Protein AF-A0A948YCG5-F1 (afdb_monomer_lite)

pLDDT: mean 91.17, std 8.18, range [45.12, 97.0]

Secondary structure (DSSP, 8-state):
-HHHHHHHHHHHHHHHHTT--EEEEEEE-TTS-EEEEEEEETT--EEEEEE-SS-----TTSSSS-EEEEEE-TTTHHHHHHHHH--

Radius of gyration: 12.48 Å; chains: 1; bounding box: 30×29×26 Å

Sequence (87 aa):
GLFENFIIIELEKLRKINTIHQTMYFYREYGGKEIDVVLEDYKKNYICLELKLDKNNGNKDIFPLTHKFITINKNDYFEKLSNLTNL

Foldseek 3Di:
DVQLVVLVVLLVVLCVVLVPAWDKDWDADPVGFTFSIWTAHPVREIETEHEDAPDPDHDPVGDPDDYHYYYAYPVCSVVVSCVVRPD

Structure (mmCIF, N/CA/C/O backbone):
data_AF-A0A948YCG5-F1
#
_entry.id   AF-A0A948YCG5-F1
#
loop_
_atom_site.group_PDB
_atom_site.id
_atom_site.type_symbol
_atom_site.label_atom_id
_atom_site.label_alt_id
_atom_site.label_comp_id
_atom_site.label_asym_id
_atom_site.label_entity_id
_atom_site.label_seq_id
_atom_site.pdbx_PDB_ins_code
_atom_site.Cartn_x
_atom_site.Cartn_y
_atom_site.Cartn_z
_atom_site.occupancy
_atom_site.B_iso_or_equiv
_atom_site.auth_seq_id
_atom_site.auth_comp_id
_atom_site.auth_asym_id
_atom_site.auth_atom_id
_atom_site.pdbx_PDB_model_num
ATOM 1 N N . GLY A 1 1 ? 13.570 3.622 -0.985 1.00 84.12 1 GLY A N 1
ATOM 2 C CA . GLY A 1 1 ? 13.918 4.688 -1.955 1.00 84.12 1 GLY A CA 1
ATOM 3 C C . GLY A 1 1 ? 13.128 5.962 -1.678 1.00 84.12 1 GLY A C 1
ATOM 4 O O . GLY A 1 1 ? 12.171 5.911 -0.920 1.00 84.12 1 GLY A O 1
ATOM 5 N N . LEU A 1 2 ? 13.501 7.111 -2.268 1.00 93.31 2 LEU A N 1
ATOM 6 C CA . LEU A 1 2 ? 12.809 8.396 -2.021 1.00 93.31 2 LEU A CA 1
ATOM 7 C C . LEU A 1 2 ? 11.304 8.320 -2.329 1.00 93.31 2 LEU A C 1
ATOM 9 O O . LEU A 1 2 ? 10.493 8.779 -1.533 1.00 93.31 2 LEU A O 1
ATOM 13 N N . PHE A 1 3 ? 10.944 7.703 -3.457 1.00 93.12 3 PHE A N 1
ATOM 14 C CA . PHE A 1 3 ? 9.549 7.539 -3.865 1.00 93.12 3 PHE A CA 1
ATOM 15 C C . PHE A 1 3 ? 8.756 6.645 -2.903 1.00 93.12 3 PHE A C 1
ATOM 17 O O . PHE A 1 3 ? 7.699 7.052 -2.443 1.00 93.12 3 PHE A O 1
ATOM 24 N N . GLU A 1 4 ? 9.284 5.477 -2.532 1.00 93.50 4 GLU A N 1
ATOM 25 C CA . GLU A 1 4 ? 8.658 4.593 -1.532 1.00 93.50 4 GLU A CA 1
ATOM 26 C C . GLU A 1 4 ? 8.382 5.332 -0.216 1.00 93.50 4 GLU A C 1
ATOM 28 O O . GLU A 1 4 ? 7.261 5.308 0.286 1.00 93.50 4 GLU A O 1
ATOM 33 N N . ASN A 1 5 ? 9.380 6.057 0.301 1.00 95.31 5 ASN A N 1
ATOM 34 C CA . ASN A 1 5 ? 9.242 6.824 1.539 1.00 95.31 5 ASN A 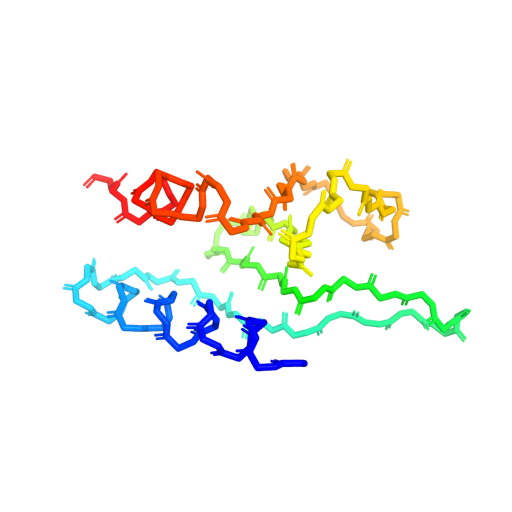CA 1
ATOM 35 C C . ASN A 1 5 ? 8.178 7.920 1.414 1.00 95.31 5 ASN A C 1
ATOM 37 O O . ASN A 1 5 ? 7.398 8.123 2.341 1.00 95.31 5 ASN A O 1
ATOM 41 N N . PHE A 1 6 ? 8.127 8.607 0.269 1.00 96.31 6 PHE A N 1
ATOM 42 C CA . PHE A 1 6 ? 7.086 9.589 -0.017 1.00 96.31 6 PHE A CA 1
ATOM 43 C C . PHE A 1 6 ? 5.690 8.951 0.030 1.00 96.31 6 PHE A C 1
ATOM 45 O O . PHE A 1 6 ? 4.819 9.455 0.735 1.00 96.31 6 PHE A O 1
ATOM 52 N N . ILE A 1 7 ? 5.494 7.805 -0.629 1.00 96.50 7 ILE A N 1
ATOM 53 C CA . ILE A 1 7 ? 4.206 7.100 -0.622 1.00 96.50 7 ILE A CA 1
ATOM 54 C C . ILE A 1 7 ? 3.810 6.641 0.788 1.00 96.50 7 ILE A C 1
ATOM 56 O O . ILE A 1 7 ? 2.653 6.797 1.172 1.00 96.50 7 ILE A O 1
ATOM 60 N N . ILE A 1 8 ? 4.753 6.127 1.582 1.00 95.94 8 ILE A N 1
ATOM 61 C CA . ILE A 1 8 ? 4.496 5.695 2.967 1.00 95.94 8 ILE A CA 1
ATOM 62 C C . ILE A 1 8 ? 4.030 6.870 3.837 1.00 95.94 8 ILE A C 1
ATOM 64 O O . ILE A 1 8 ? 3.066 6.735 4.593 1.00 95.94 8 ILE A O 1
ATOM 68 N N . ILE A 1 9 ? 4.682 8.032 3.722 1.00 96.38 9 ILE A N 1
ATOM 69 C CA . ILE A 1 9 ? 4.303 9.237 4.475 1.00 96.38 9 ILE A CA 1
ATOM 70 C C . ILE A 1 9 ? 2.914 9.726 4.048 1.00 96.38 9 ILE A C 1
ATOM 72 O O . ILE A 1 9 ? 2.097 10.068 4.904 1.00 96.38 9 ILE A O 1
ATOM 76 N N . GLU A 1 10 ? 2.619 9.725 2.747 1.00 96.06 10 GLU A N 1
ATOM 77 C CA . GLU A 1 10 ? 1.302 10.112 2.237 1.00 96.06 10 GLU A CA 1
ATOM 78 C C . GLU A 1 10 ? 0.194 9.160 2.715 1.00 96.06 10 GLU A C 1
ATOM 80 O O . GLU A 1 10 ? -0.847 9.627 3.183 1.00 96.06 10 GLU A O 1
ATOM 85 N N . LEU A 1 11 ? 0.431 7.844 2.689 1.00 94.75 11 LEU A N 1
ATOM 86 C CA . LEU A 1 11 ? -0.489 6.837 3.233 1.00 94.75 11 LEU A CA 1
ATOM 87 C C . LEU A 1 11 ? -0.770 7.060 4.719 1.00 94.75 11 LEU A C 1
ATOM 89 O O . LEU A 1 11 ? -1.924 7.045 5.143 1.00 94.75 11 LEU A O 1
ATOM 93 N N . GLU A 1 12 ? 0.273 7.278 5.519 1.00 94.81 12 GLU A N 1
ATOM 94 C CA . GLU A 1 12 ? 0.139 7.511 6.958 1.00 94.81 12 GLU A CA 1
ATOM 95 C C . GLU A 1 12 ? -0.630 8.806 7.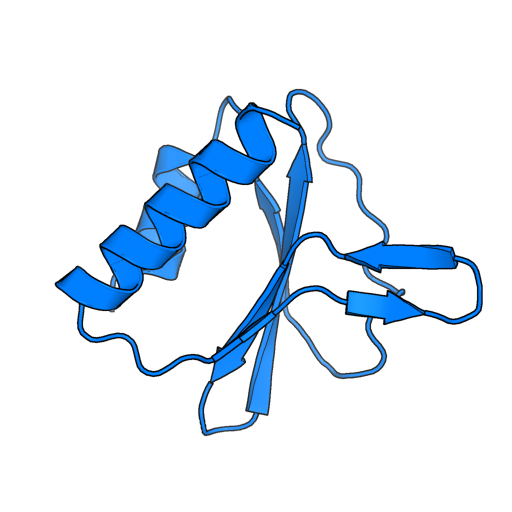256 1.00 94.81 12 GLU A C 1
ATOM 97 O O . GLU A 1 12 ? -1.490 8.835 8.140 1.00 94.81 12 GLU A O 1
ATOM 102 N N . LYS A 1 13 ? -0.367 9.870 6.487 1.00 95.12 13 LYS A N 1
ATOM 103 C CA . LYS A 1 13 ? -1.102 11.137 6.577 1.00 95.12 13 LYS A CA 1
ATOM 104 C C . LYS A 1 13 ? -2.590 10.929 6.294 1.00 95.12 13 LYS A C 1
ATOM 106 O O . LYS A 1 13 ? -3.421 11.338 7.102 1.00 95.12 13 LYS A O 1
ATOM 111 N N . LEU A 1 14 ? -2.931 10.273 5.184 1.00 93.44 14 LEU A N 1
ATOM 112 C CA . LEU A 1 14 ? -4.323 10.023 4.801 1.00 93.44 14 LEU A CA 1
ATOM 113 C C . LEU A 1 14 ? -5.041 9.112 5.804 1.00 93.44 14 LEU A C 1
ATOM 115 O O . LEU A 1 14 ? -6.172 9.403 6.187 1.00 93.44 14 LEU A O 1
ATOM 119 N N . ARG A 1 15 ? -4.374 8.062 6.306 1.00 92.31 15 ARG A N 1
ATOM 120 C CA . ARG A 1 15 ? -4.926 7.182 7.351 1.00 92.31 15 ARG A CA 1
ATOM 121 C C . ARG A 1 15 ? -5.288 7.953 8.618 1.00 92.31 15 ARG A C 1
ATOM 123 O O . ARG A 1 15 ? -6.342 7.696 9.192 1.00 92.31 15 ARG A O 1
ATOM 130 N N . LYS A 1 16 ? -4.459 8.916 9.028 1.00 92.75 16 LYS A N 1
ATOM 131 C CA . LYS A 1 16 ? -4.741 9.783 10.183 1.00 92.75 16 LYS A CA 1
ATOM 132 C C . LYS A 1 16 ? -5.890 10.750 9.930 1.00 92.75 16 LYS A C 1
ATOM 134 O O . LYS A 1 16 ? -6.767 10.853 10.778 1.00 92.75 16 LYS A O 1
ATOM 139 N N . ILE A 1 17 ? -5.899 11.427 8.781 1.00 93.88 17 ILE A N 1
ATOM 140 C CA . ILE A 1 17 ? -6.961 12.384 8.425 1.00 93.88 17 ILE A CA 1
ATOM 141 C C . ILE A 1 17 ? -8.323 11.680 8.373 1.00 93.88 17 ILE A C 1
ATOM 143 O O . ILE A 1 17 ? -9.295 12.180 8.931 1.00 93.88 17 ILE A O 1
ATOM 147 N N . ASN A 1 18 ? -8.374 10.491 7.773 1.00 92.19 18 ASN A N 1
ATOM 148 C CA . ASN A 1 18 ? -9.614 9.741 7.574 1.00 92.19 18 ASN A CA 1
ATOM 149 C C . ASN A 1 18 ? -9.928 8.769 8.726 1.00 92.19 18 ASN A C 1
ATOM 151 O O . ASN A 1 18 ? -10.870 7.990 8.629 1.00 92.19 18 ASN A O 1
ATOM 155 N N . THR A 1 19 ? -9.154 8.792 9.820 1.00 91.94 19 THR A N 1
ATOM 156 C CA . THR A 1 19 ? -9.329 7.910 10.994 1.00 91.94 19 THR A CA 1
ATOM 157 C C . THR A 1 19 ? -9.421 6.418 10.620 1.00 91.94 19 THR A C 1
ATOM 159 O O . THR A 1 19 ? -10.215 5.652 11.163 1.00 91.94 19 THR A O 1
ATOM 162 N N . ILE A 1 20 ? -8.603 5.982 9.659 1.00 91.25 20 ILE A N 1
ATOM 163 C CA . ILE A 1 20 ? -8.620 4.608 9.150 1.00 91.25 20 ILE A CA 1
ATOM 164 C C . ILE A 1 20 ? -7.901 3.687 10.138 1.00 91.25 20 ILE A C 1
ATOM 166 O O . ILE A 1 20 ? -6.682 3.757 10.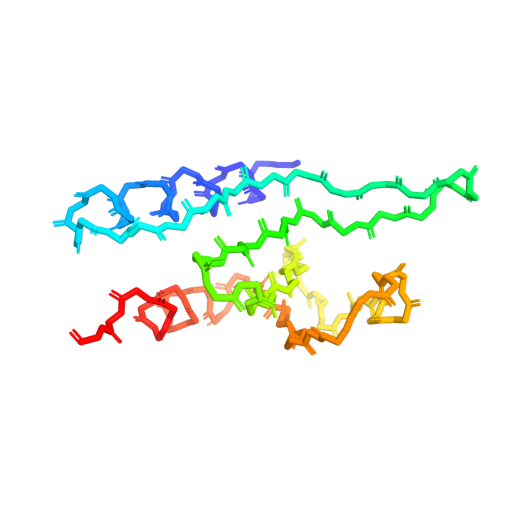320 1.00 91.25 20 ILE A O 1
ATOM 170 N N . HIS A 1 21 ? -8.653 2.766 10.736 1.00 90.19 21 HIS A N 1
ATOM 171 C CA . HIS A 1 21 ? -8.137 1.768 11.673 1.00 90.19 21 HIS A CA 1
ATOM 172 C C . HIS A 1 21 ? -7.559 0.544 10.948 1.00 90.19 21 HIS A C 1
ATOM 174 O O . HIS A 1 21 ? -8.164 -0.527 10.906 1.00 90.19 21 HIS A O 1
ATOM 180 N N . GLN A 1 22 ? -6.372 0.719 10.374 1.00 92.44 22 GLN A N 1
ATOM 181 C CA . GLN A 1 22 ? -5.565 -0.351 9.780 1.00 92.44 22 GLN A CA 1
ATOM 182 C C . GLN A 1 22 ? -4.177 -0.372 10.420 1.00 92.44 22 GLN A C 1
ATOM 184 O O . GLN A 1 22 ? -3.679 0.678 10.822 1.00 92.44 22 GLN A O 1
ATOM 189 N N . THR A 1 23 ? -3.534 -1.530 10.478 1.00 94.94 23 THR A N 1
ATOM 190 C CA . THR A 1 23 ? -2.102 -1.668 10.763 1.00 94.94 23 THR A CA 1
ATOM 191 C C . THR A 1 23 ? -1.337 -1.589 9.446 1.00 94.94 23 THR A C 1
ATOM 193 O O . THR A 1 23 ? -1.781 -2.132 8.438 1.00 94.94 23 THR A O 1
ATOM 196 N N . MET A 1 24 ? -0.188 -0.916 9.449 1.00 95.69 24 MET A N 1
ATOM 197 C CA . MET A 1 24 ? 0.704 -0.810 8.293 1.00 95.69 24 MET A CA 1
ATOM 198 C C . MET A 1 24 ? 2.092 -1.321 8.680 1.00 95.69 24 MET A C 1
ATOM 200 O O . MET A 1 24 ? 2.659 -0.836 9.660 1.00 95.69 24 MET A O 1
ATOM 204 N N . TYR A 1 25 ? 2.629 -2.295 7.944 1.00 96.38 25 TYR A N 1
ATOM 205 C CA . TYR A 1 25 ? 3.929 -2.908 8.242 1.00 96.38 25 TYR A CA 1
ATOM 206 C C . TYR A 1 25 ? 4.649 -3.412 6.985 1.00 96.38 25 TYR A C 1
ATOM 208 O O . TYR A 1 25 ? 4.037 -3.616 5.942 1.00 96.38 25 TYR A O 1
ATOM 216 N N . PHE A 1 26 ? 5.959 -3.624 7.096 1.00 95.12 26 PHE A N 1
ATOM 217 C CA . PHE A 1 26 ? 6.795 -4.220 6.049 1.00 95.12 26 PHE A CA 1
ATOM 218 C C . PHE A 1 26 ? 6.768 -5.749 6.148 1.00 95.12 26 PHE A C 1
ATOM 220 O O . PHE A 1 26 ? 6.737 -6.287 7.257 1.00 95.12 26 PHE A O 1
ATOM 227 N N . TYR A 1 27 ? 6.836 -6.455 5.017 1.00 95.44 27 TYR A N 1
ATOM 228 C CA . TYR A 1 27 ? 6.907 -7.918 5.001 1.00 95.44 27 TYR A CA 1
ATOM 229 C C . TYR A 1 27 ? 8.140 -8.410 4.245 1.00 95.44 27 TYR A C 1
ATOM 231 O O . TYR A 1 27 ? 8.420 -7.972 3.131 1.00 95.44 27 TYR A O 1
ATOM 239 N N . ARG A 1 28 ? 8.851 -9.375 4.833 1.00 94.06 28 ARG A N 1
ATOM 240 C CA . ARG A 1 28 ? 9.978 -10.071 4.209 1.00 94.06 28 ARG A CA 1
ATOM 241 C C . ARG A 1 28 ? 9.954 -11.541 4.607 1.00 94.06 28 ARG A C 1
ATOM 243 O O . ARG A 1 28 ? 9.823 -11.854 5.788 1.00 94.06 28 ARG A O 1
ATOM 250 N N . GLU A 1 29 ? 10.104 -12.432 3.633 1.00 92.44 29 GLU A N 1
ATOM 251 C CA . GLU A 1 29 ? 10.242 -13.869 3.879 1.00 92.44 29 GLU A CA 1
ATOM 252 C C . GLU A 1 29 ? 11.710 -14.286 4.060 1.00 92.44 29 GLU A C 1
ATOM 254 O O . GLU A 1 29 ? 12.638 -13.597 3.629 1.00 92.44 29 GLU A O 1
ATOM 259 N N . TYR A 1 30 ? 11.934 -15.466 4.649 1.00 87.25 30 TYR A N 1
ATOM 260 C CA . TYR A 1 30 ? 13.276 -16.030 4.862 1.00 87.25 30 TYR A CA 1
ATOM 261 C C . TYR A 1 30 ? 14.074 -16.235 3.563 1.00 87.25 30 TYR A C 1
ATOM 263 O O . TYR A 1 30 ? 15.300 -16.201 3.590 1.00 87.25 30 TYR A O 1
ATOM 271 N N . GLY A 1 31 ? 13.394 -16.399 2.423 1.00 86.81 31 GLY A N 1
ATOM 272 C CA . GLY A 1 31 ? 14.012 -16.466 1.094 1.00 86.81 31 GLY A CA 1
ATOM 273 C C . GLY A 1 31 ? 14.509 -15.120 0.554 1.00 86.81 31 GLY A C 1
ATOM 274 O O . GLY A 1 31 ? 14.966 -15.057 -0.584 1.00 86.81 31 GLY A O 1
ATOM 275 N N . GLY A 1 32 ? 14.392 -14.042 1.335 1.00 87.06 32 GLY A N 1
ATOM 276 C CA . GLY A 1 32 ? 14.842 -12.701 0.966 1.00 87.06 32 GLY A CA 1
ATOM 277 C C . GLY A 1 32 ? 13.885 -11.943 0.050 1.00 87.06 32 GLY A C 1
ATOM 278 O O . GLY A 1 32 ? 14.192 -10.812 -0.317 1.00 87.06 32 GLY A O 1
ATOM 279 N N . LYS A 1 33 ? 12.734 -12.524 -0.312 1.00 90.44 33 LYS A N 1
ATOM 280 C CA . LYS A 1 33 ? 11.700 -11.788 -1.041 1.00 90.44 33 LYS A CA 1
ATOM 281 C C . LYS A 1 33 ? 10.889 -10.917 -0.084 1.00 90.44 33 LYS A C 1
ATOM 283 O O . LYS A 1 33 ? 10.740 -11.238 1.095 1.00 90.44 33 LYS A O 1
ATOM 288 N N . GLU A 1 34 ? 10.370 -9.810 -0.589 1.00 91.94 34 GLU A N 1
ATOM 289 C CA . GLU A 1 34 ? 9.711 -8.790 0.221 1.00 91.94 34 GLU A CA 1
ATOM 290 C C . GLU A 1 34 ? 8.466 -8.228 -0.456 1.00 91.94 34 GLU A C 1
ATOM 292 O O . GLU A 1 34 ? 8.275 -8.387 -1.661 1.00 91.94 34 GLU A O 1
ATOM 297 N N . ILE A 1 35 ? 7.627 -7.596 0.362 1.00 93.88 35 ILE A N 1
ATOM 298 C CA . ILE A 1 35 ? 6.536 -6.721 -0.058 1.00 93.88 35 ILE A CA 1
ATOM 299 C C . ILE A 1 35 ? 6.751 -5.391 0.646 1.00 93.88 35 ILE A C 1
ATOM 301 O O . ILE A 1 35 ? 6.920 -5.358 1.871 1.00 93.88 35 ILE A O 1
ATOM 305 N N . ASP A 1 36 ? 6.718 -4.313 -0.135 1.00 94.38 36 ASP A N 1
ATOM 306 C CA . ASP A 1 36 ? 7.057 -2.975 0.341 1.00 94.38 36 ASP A CA 1
ATOM 307 C C . ASP A 1 36 ? 6.142 -2.531 1.489 1.00 94.38 36 ASP A C 1
ATOM 309 O O . ASP A 1 36 ? 6.631 -2.015 2.483 1.00 94.38 36 ASP A O 1
ATOM 313 N N . VAL A 1 37 ? 4.823 -2.739 1.408 1.00 95.94 37 VAL A N 1
ATOM 314 C CA . VAL A 1 37 ? 3.905 -2.431 2.520 1.00 95.94 37 VAL A CA 1
ATOM 315 C C . VAL A 1 37 ? 2.747 -3.424 2.561 1.00 95.94 37 VAL A C 1
ATOM 317 O O . VAL A 1 37 ? 2.173 -3.774 1.535 1.00 95.94 37 VAL A O 1
ATOM 320 N N . VAL A 1 38 ? 2.342 -3.834 3.758 1.00 97.00 38 VAL A N 1
ATOM 321 C CA . VAL A 1 38 ? 1.094 -4.556 4.010 1.00 97.00 38 VAL A CA 1
ATOM 322 C C . VAL A 1 38 ? 0.172 -3.680 4.847 1.00 97.00 38 VAL A C 1
ATOM 324 O O . VAL A 1 38 ? 0.576 -3.153 5.885 1.00 97.00 38 VAL A O 1
ATOM 327 N N . LEU A 1 39 ? -1.068 -3.531 4.382 1.00 96.38 39 LEU A N 1
ATOM 328 C CA . LEU A 1 39 ? -2.172 -2.943 5.130 1.00 96.38 39 LEU A CA 1
ATOM 329 C C . LEU A 1 39 ? -3.074 -4.064 5.638 1.00 96.38 39 LEU A C 1
ATOM 331 O O . LEU A 1 39 ? -3.531 -4.901 4.858 1.00 96.38 39 LEU A O 1
ATOM 335 N N . GLU A 1 40 ? -3.342 -4.057 6.935 1.00 96.50 40 GLU A N 1
ATOM 336 C CA . GLU A 1 40 ? -4.183 -5.038 7.614 1.00 96.50 40 GLU A CA 1
ATOM 337 C C . GLU A 1 40 ? -5.308 -4.318 8.357 1.00 96.50 40 GLU A C 1
ATOM 339 O O . GLU A 1 40 ? -5.048 -3.421 9.157 1.00 96.50 40 GLU A O 1
ATOM 344 N N . ASP A 1 41 ? -6.559 -4.714 8.129 1.00 93.88 41 ASP A N 1
ATOM 345 C CA . ASP A 1 41 ? -7.686 -4.230 8.930 1.00 93.88 41 ASP A CA 1
ATOM 346 C C . ASP A 1 41 ? -8.012 -5.157 10.119 1.00 93.88 41 ASP A C 1
ATOM 348 O O . ASP A 1 41 ? -7.490 -6.265 10.267 1.00 93.88 41 ASP A O 1
ATOM 352 N N . TYR A 1 42 ? -8.927 -4.714 10.985 1.00 93.06 42 TYR A N 1
ATOM 353 C CA . TYR A 1 42 ? -9.358 -5.481 12.160 1.00 93.06 42 TYR A CA 1
ATOM 354 C C . TYR A 1 42 ? -10.059 -6.810 11.824 1.00 93.06 42 TYR A C 1
ATOM 356 O O . TYR A 1 42 ? -10.161 -7.681 12.687 1.00 93.06 42 TYR A O 1
ATOM 364 N N . LYS A 1 43 ? -10.544 -6.977 10.587 1.00 94.75 43 LYS A N 1
ATOM 365 C CA . LYS A 1 43 ? -11.187 -8.202 10.088 1.00 94.75 43 LYS A CA 1
ATOM 366 C C . LYS A 1 43 ? -10.190 -9.164 9.448 1.00 94.75 43 LYS A C 1
ATOM 368 O O . LYS A 1 43 ? -10.620 -10.191 8.931 1.00 94.75 43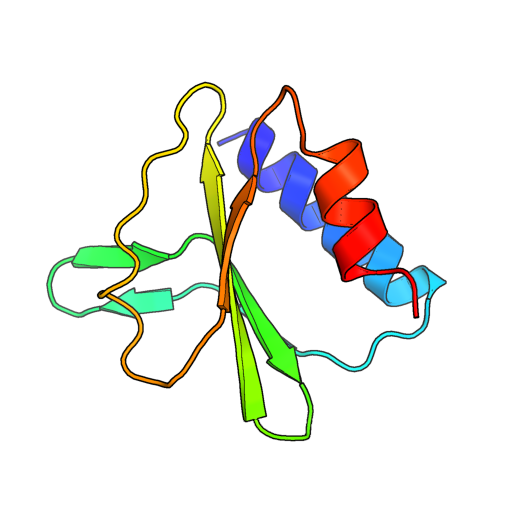 LYS A O 1
ATOM 373 N N . LYS A 1 44 ? -8.888 -8.861 9.501 1.00 95.00 44 LYS A N 1
ATOM 374 C CA . LYS A 1 44 ? -7.836 -9.635 8.835 1.00 95.00 44 LYS A CA 1
ATOM 375 C C . LYS A 1 44 ? -8.011 -9.656 7.312 1.00 95.00 44 LYS A C 1
ATOM 377 O O . LYS A 1 44 ? -7.715 -10.656 6.666 1.00 95.00 44 LYS A O 1
ATOM 382 N N . ASN A 1 45 ? -8.483 -8.552 6.731 1.00 96.00 45 ASN A N 1
ATOM 383 C CA . ASN A 1 45 ? -8.327 -8.312 5.301 1.00 96.00 45 ASN A CA 1
ATOM 384 C C . ASN A 1 45 ? -6.957 -7.686 5.046 1.00 96.00 45 ASN A C 1
ATOM 386 O O . ASN A 1 45 ? -6.544 -6.768 5.758 1.00 96.00 45 ASN A O 1
ATOM 390 N N . TYR A 1 46 ? -6.285 -8.165 4.001 1.00 96.94 46 TYR A N 1
ATOM 391 C CA . TYR A 1 46 ? -4.920 -7.772 3.678 1.00 96.94 46 TYR A CA 1
ATOM 392 C C . TYR A 1 46 ? -4.845 -7.105 2.309 1.00 96.94 46 TYR A C 1
ATOM 394 O O . TYR A 1 46 ? -5.374 -7.618 1.316 1.00 96.94 46 TYR A O 1
ATOM 402 N N . ILE A 1 47 ? -4.139 -5.980 2.247 1.00 96.44 47 ILE A N 1
ATOM 403 C CA . ILE A 1 47 ? -3.736 -5.344 0.996 1.00 96.44 47 ILE A CA 1
ATOM 404 C C . ILE A 1 47 ? -2.213 -5.270 0.980 1.00 96.44 47 ILE A C 1
ATOM 406 O O . ILE A 1 47 ? -1.605 -4.611 1.818 1.00 96.44 47 ILE A O 1
ATOM 410 N N . CYS A 1 48 ? -1.604 -5.939 0.011 1.00 96.44 48 CYS A N 1
ATOM 411 C CA . CYS A 1 48 ? -0.175 -5.881 -0.247 1.00 96.44 48 CYS A CA 1
ATOM 412 C C . CYS A 1 48 ? 0.097 -4.805 -1.294 1.00 96.44 48 CYS A C 1
ATOM 414 O O . CYS A 1 48 ? -0.466 -4.840 -2.391 1.00 96.44 48 CYS A O 1
ATOM 416 N N . LEU A 1 49 ? 0.951 -3.853 -0.941 1.00 95.44 49 LEU A N 1
ATOM 417 C CA . LEU A 1 49 ? 1.366 -2.757 -1.794 1.00 95.44 49 LEU A CA 1
ATOM 418 C C . LEU A 1 49 ? 2.805 -2.977 -2.248 1.00 95.44 49 LEU A C 1
ATOM 420 O O . LEU A 1 49 ? 3.706 -3.149 -1.430 1.00 95.44 49 LEU A O 1
ATOM 424 N N . GLU A 1 50 ? 3.000 -2.903 -3.556 1.00 95.00 50 GLU A N 1
ATOM 425 C CA . GLU A 1 50 ? 4.310 -2.835 -4.191 1.00 95.00 50 GLU A CA 1
ATOM 426 C C . GLU A 1 50 ? 4.540 -1.402 -4.671 1.00 95.00 50 GLU A C 1
ATOM 428 O O . GLU A 1 50 ? 3.724 -0.856 -5.410 1.00 95.00 50 GLU A O 1
ATOM 433 N N . LEU A 1 51 ? 5.639 -0.777 -4.276 1.00 94.38 51 LEU A N 1
ATOM 434 C CA . LEU A 1 51 ? 5.955 0.613 -4.570 1.00 94.38 51 LEU A CA 1
ATOM 435 C C . LEU A 1 51 ? 7.108 0.656 -5.576 1.00 94.38 51 LEU A C 1
ATOM 437 O O . LEU A 1 51 ? 8.223 0.211 -5.305 1.00 94.38 51 LEU A O 1
ATOM 441 N N . LYS A 1 52 ? 6.851 1.171 -6.779 1.00 90.62 52 LYS A N 1
ATOM 442 C CA . LYS A 1 52 ? 7.838 1.173 -7.872 1.00 90.62 52 LYS A CA 1
ATOM 443 C C . LYS A 1 52 ? 7.738 2.454 -8.677 1.00 90.62 52 LYS A C 1
ATOM 445 O O . LYS A 1 52 ? 6.649 2.887 -9.004 1.00 90.62 52 LYS A O 1
ATOM 450 N N . LEU A 1 53 ? 8.864 3.051 -9.065 1.00 88.75 53 LEU A N 1
ATOM 451 C CA . LEU A 1 53 ? 8.841 4.300 -9.840 1.00 88.75 53 LEU A CA 1
ATOM 452 C C . LEU A 1 53 ? 8.202 4.137 -11.230 1.00 88.75 53 LEU A C 1
ATOM 454 O O . LEU A 1 53 ? 7.303 4.900 -11.573 1.00 88.75 53 LEU A O 1
ATOM 458 N N . ASP A 1 54 ? 8.648 3.143 -12.003 1.00 82.69 54 ASP A N 1
ATOM 459 C CA . ASP A 1 54 ? 8.308 3.016 -13.434 1.00 82.69 54 ASP A CA 1
ATOM 460 C C . ASP A 1 54 ? 7.717 1.653 -13.831 1.00 82.69 54 ASP A C 1
ATOM 462 O O . ASP A 1 54 ? 7.270 1.473 -14.961 1.00 82.69 54 ASP A O 1
ATOM 466 N N . LYS A 1 55 ? 7.742 0.665 -12.932 1.00 74.12 55 LYS A N 1
ATOM 467 C CA . LYS A 1 55 ? 7.427 -0.738 -13.237 1.00 74.12 55 LYS A CA 1
ATOM 468 C C . LYS A 1 55 ? 6.154 -1.185 -12.525 1.00 74.12 55 LYS A C 1
ATOM 470 O O . LYS A 1 55 ? 6.048 -1.027 -11.317 1.00 74.12 55 LYS A O 1
ATOM 475 N N . ASN A 1 56 ? 5.237 -1.815 -13.257 1.00 66.19 56 ASN A N 1
ATOM 476 C CA . ASN A 1 56 ? 4.057 -2.485 -12.700 1.00 66.19 56 ASN A CA 1
ATOM 477 C C . ASN A 1 56 ? 4.333 -3.972 -12.479 1.00 66.19 56 ASN A C 1
ATOM 479 O O . ASN A 1 56 ? 3.664 -4.846 -13.028 1.00 66.19 56 ASN A O 1
ATOM 483 N N . ASN A 1 57 ? 5.384 -4.252 -11.715 1.00 69.19 57 ASN A N 1
ATOM 484 C CA . ASN A 1 57 ? 5.899 -5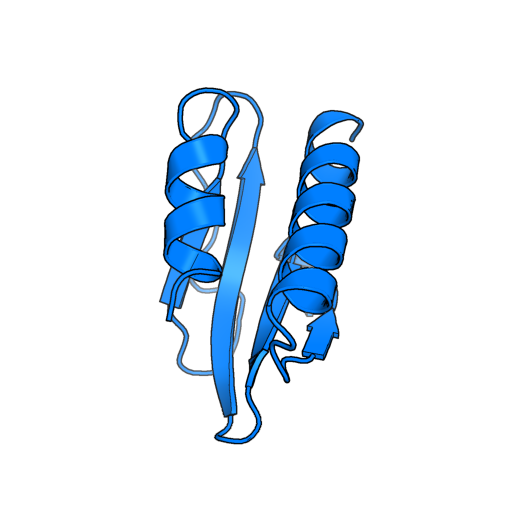.592 -11.510 1.00 69.19 57 ASN A CA 1
ATOM 485 C C . ASN A 1 57 ? 6.072 -5.782 -10.007 1.00 69.19 57 ASN A C 1
ATOM 487 O O . ASN A 1 57 ? 6.680 -4.939 -9.354 1.00 69.19 57 ASN A O 1
ATOM 491 N N . GLY A 1 58 ? 5.584 -6.897 -9.487 1.00 75.25 58 GLY A N 1
ATOM 492 C CA . GLY A 1 58 ? 5.733 -7.290 -8.095 1.00 75.25 58 GLY A CA 1
ATOM 493 C C . GLY A 1 58 ? 5.384 -8.763 -7.969 1.00 75.25 58 GLY A C 1
ATOM 494 O O . GLY A 1 58 ? 4.697 -9.321 -8.831 1.00 75.25 58 GLY A O 1
ATOM 495 N N . ASN A 1 59 ? 5.896 -9.415 -6.935 1.00 80.06 59 ASN A N 1
ATOM 496 C CA . ASN A 1 59 ? 5.639 -10.831 -6.738 1.00 80.06 59 ASN A CA 1
ATOM 497 C C . ASN A 1 59 ? 4.501 -11.011 -5.730 1.00 80.06 59 ASN A C 1
ATOM 499 O O . ASN A 1 59 ? 4.699 -11.062 -4.519 1.00 80.06 59 ASN A O 1
ATOM 503 N N . LYS A 1 60 ? 3.292 -11.108 -6.285 1.00 83.94 60 LYS A N 1
ATOM 504 C CA . LYS A 1 60 ? 2.039 -11.290 -5.546 1.00 83.94 60 LYS A CA 1
ATOM 505 C C . LYS A 1 60 ? 1.982 -12.577 -4.718 1.00 83.94 60 LYS A C 1
ATOM 507 O O . LYS A 1 60 ? 1.215 -12.646 -3.774 1.00 83.94 60 LYS A O 1
ATOM 512 N N . ASP A 1 61 ? 2.792 -13.582 -5.038 1.00 86.81 61 ASP A N 1
ATOM 513 C CA . ASP A 1 61 ? 2.707 -14.898 -4.396 1.00 86.81 61 ASP A CA 1
ATOM 514 C C . ASP A 1 61 ? 3.611 -15.002 -3.146 1.00 86.81 61 ASP A C 1
ATOM 516 O O . ASP A 1 61 ? 3.762 -16.077 -2.573 1.00 86.81 61 ASP A O 1
ATOM 520 N N . ILE A 1 62 ? 4.229 -13.890 -2.716 1.00 90.94 62 ILE A N 1
ATOM 521 C CA . ILE A 1 62 ? 5.104 -13.827 -1.531 1.00 90.94 62 ILE A CA 1
ATOM 522 C C . ILE A 1 62 ? 4.308 -13.837 -0.223 1.00 90.94 62 ILE A C 1
ATOM 524 O O . ILE A 1 62 ? 4.736 -14.449 0.754 1.00 90.94 62 ILE A O 1
ATOM 528 N N . PHE A 1 63 ? 3.178 -13.126 -0.163 1.00 94.62 63 PHE A N 1
ATOM 529 C CA . PHE A 1 63 ? 2.414 -13.030 1.077 1.00 94.62 63 PHE A CA 1
ATOM 530 C C . PHE A 1 63 ? 1.561 -14.288 1.268 1.00 94.62 63 PHE A C 1
ATOM 532 O O . PHE A 1 63 ? 0.758 -14.609 0.392 1.00 94.62 63 PHE A O 1
ATOM 539 N N . PRO A 1 64 ? 1.676 -14.988 2.409 1.00 93.50 64 PRO A N 1
ATOM 540 C CA . PRO A 1 64 ? 1.086 -16.316 2.564 1.00 93.50 64 PRO A CA 1
ATOM 541 C C . PRO A 1 64 ? -0.430 -16.307 2.805 1.00 93.50 64 PRO A C 1
ATOM 543 O O . PRO A 1 64 ? -1.061 -17.359 2.746 1.00 93.50 64 PRO A O 1
ATOM 546 N N . LEU A 1 65 ? -1.022 -15.153 3.121 1.00 95.44 65 LEU A N 1
ATOM 547 C CA . LEU A 1 65 ? -2.452 -15.027 3.416 1.00 95.44 65 LEU A CA 1
ATOM 548 C C . LEU A 1 65 ? -3.205 -14.465 2.212 1.00 95.44 65 LEU A C 1
ATOM 550 O O . LEU A 1 65 ? -2.636 -13.730 1.409 1.00 95.44 65 LEU A O 1
ATOM 554 N N . THR A 1 66 ? -4.501 -14.763 2.105 1.00 96.00 66 THR A N 1
ATOM 555 C CA . THR A 1 66 ? -5.367 -14.186 1.068 1.00 96.00 66 THR A CA 1
ATOM 556 C C . THR A 1 66 ? -5.343 -12.664 1.143 1.00 96.00 66 THR A C 1
ATOM 558 O O . THR A 1 66 ? -5.643 -12.081 2.183 1.00 96.00 66 THR A O 1
ATOM 561 N N . HIS A 1 67 ? -5.004 -12.018 0.031 1.00 96.12 67 HIS A N 1
ATOM 562 C CA . HIS A 1 67 ? -4.796 -10.578 -0.009 1.00 96.12 67 HIS A CA 1
ATOM 563 C C . HIS A 1 67 ? -5.164 -9.987 -1.371 1.00 96.12 67 HIS A C 1
ATOM 565 O O . HIS A 1 67 ? -5.220 -10.680 -2.389 1.00 96.12 67 HIS A O 1
ATOM 571 N N . LYS A 1 68 ? -5.379 -8.671 -1.394 1.00 95.69 68 LYS A N 1
ATOM 572 C CA . LYS A 1 68 ? -5.392 -7.877 -2.625 1.00 95.69 68 LYS A CA 1
ATOM 573 C C . LYS A 1 68 ? -3.979 -7.367 -2.890 1.00 95.69 68 LYS A C 1
ATOM 575 O O . LYS A 1 68 ? -3.384 -6.757 -2.011 1.00 95.69 68 LYS A O 1
ATOM 580 N N . PHE A 1 69 ? -3.457 -7.574 -4.094 1.00 95.06 69 PHE A N 1
ATOM 581 C CA . PHE A 1 69 ? -2.146 -7.055 -4.489 1.00 95.06 69 PHE A CA 1
ATOM 582 C C . PHE A 1 69 ? -2.304 -5.805 -5.358 1.00 95.06 69 PHE A C 1
ATOM 584 O O . PHE A 1 69 ? -3.054 -5.820 -6.337 1.00 95.06 69 PHE A O 1
ATOM 591 N N . ILE A 1 70 ? -1.619 -4.719 -5.007 1.00 94.56 70 ILE A N 1
ATOM 592 C CA . ILE A 1 70 ? -1.675 -3.443 -5.723 1.00 94.56 70 ILE A CA 1
ATOM 593 C C . ILE A 1 70 ? -0.254 -2.929 -5.909 1.00 94.56 70 ILE A C 1
ATOM 595 O O . ILE A 1 70 ? 0.470 -2.723 -4.946 1.00 94.56 70 ILE A O 1
ATOM 599 N N . THR A 1 71 ? 0.134 -2.645 -7.147 1.00 94.88 71 THR A N 1
ATOM 600 C CA . THR A 1 71 ? 1.353 -1.871 -7.407 1.00 94.88 71 THR A CA 1
ATOM 601 C C . THR A 1 71 ? 1.015 -0.389 -7.452 1.00 94.88 71 THR A C 1
ATOM 603 O O . THR A 1 71 ? -0.011 -0.040 -8.020 1.00 94.88 71 THR A O 1
ATOM 606 N N . ILE A 1 72 ? 1.842 0.482 -6.887 1.00 94.44 72 ILE A N 1
ATOM 607 C CA . ILE A 1 72 ? 1.707 1.940 -6.911 1.00 94.44 72 ILE A CA 1
ATOM 608 C C . ILE A 1 72 ? 2.952 2.523 -7.576 1.00 94.44 72 ILE A C 1
ATOM 610 O O . ILE A 1 72 ? 4.075 2.213 -7.169 1.00 94.44 72 ILE A O 1
ATOM 614 N N . ASN A 1 73 ? 2.755 3.377 -8.582 1.00 94.38 73 ASN A N 1
ATOM 615 C CA . ASN A 1 73 ? 3.842 4.022 -9.309 1.00 94.38 73 ASN A CA 1
ATOM 616 C C . ASN A 1 73 ? 3.645 5.529 -9.4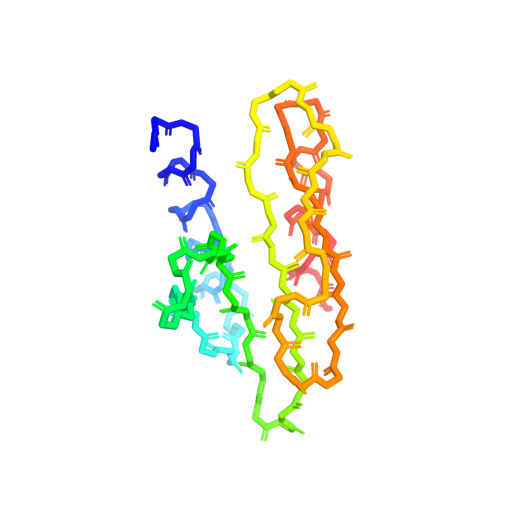84 1.00 94.38 73 ASN A C 1
ATOM 618 O O . ASN A 1 73 ? 2.611 6.091 -9.130 1.00 94.38 73 ASN A O 1
ATOM 622 N N . LYS A 1 74 ? 4.656 6.213 -10.031 1.00 93.62 74 LYS A N 1
ATOM 623 C CA . LYS A 1 74 ? 4.649 7.681 -10.148 1.00 93.62 74 LYS A CA 1
ATOM 624 C C . LYS A 1 74 ? 3.501 8.234 -11.004 1.00 93.62 74 LYS A C 1
ATOM 626 O O . LYS A 1 74 ? 3.148 9.398 -10.850 1.00 93.62 74 LYS A O 1
ATOM 631 N N . ASN A 1 75 ? 2.946 7.423 -11.903 1.00 93.69 75 ASN A N 1
ATOM 632 C CA . ASN A 1 75 ? 1.891 7.829 -12.826 1.00 93.69 75 ASN A CA 1
ATOM 633 C C . ASN A 1 75 ? 0.493 7.663 -12.214 1.00 93.69 75 ASN A C 1
ATOM 635 O O . ASN A 1 75 ? -0.424 8.358 -12.635 1.00 93.69 75 ASN A O 1
ATOM 639 N N . ASP A 1 76 ? 0.323 6.758 -11.244 1.00 94.12 76 ASP A N 1
ATOM 640 C CA . ASP A 1 76 ? -0.990 6.394 -10.692 1.00 94.12 76 ASP A CA 1
ATOM 641 C C . ASP A 1 76 ? -1.097 6.503 -9.162 1.00 94.12 76 ASP A C 1
ATOM 643 O O . ASP A 1 76 ? -2.149 6.191 -8.595 1.00 94.12 76 ASP A O 1
ATOM 647 N N . TYR A 1 77 ? -0.049 6.980 -8.477 1.00 94.19 77 TYR A N 1
ATOM 648 C CA . TYR A 1 77 ? -0.043 7.022 -7.015 1.00 94.19 77 TYR A CA 1
ATOM 649 C C . TYR A 1 77 ? -1.192 7.829 -6.428 1.00 94.19 77 TYR A C 1
ATOM 651 O O . TYR A 1 77 ? -1.832 7.369 -5.491 1.00 94.19 77 TYR A O 1
ATOM 659 N N . PHE A 1 78 ? -1.493 9.001 -6.985 1.00 94.00 78 PHE A N 1
ATOM 660 C CA . PHE A 1 78 ? -2.533 9.865 -6.441 1.00 94.00 78 PHE A CA 1
ATOM 661 C C . PHE A 1 78 ? -3.907 9.178 -6.450 1.00 94.00 78 PHE A C 1
ATOM 663 O O . PHE A 1 78 ? -4.609 9.163 -5.436 1.00 94.00 78 PHE A O 1
ATOM 670 N N . GLU A 1 79 ? -4.262 8.548 -7.571 1.00 94.38 79 GLU A N 1
ATOM 671 C CA . GLU A 1 79 ? -5.527 7.828 -7.727 1.00 94.38 79 GLU A CA 1
ATOM 672 C C . GLU A 1 79 ? -5.585 6.602 -6.807 1.00 94.38 79 GLU A C 1
ATOM 674 O O . GLU A 1 79 ? -6.559 6.407 -6.079 1.00 94.38 79 GLU A O 1
ATOM 679 N N . LYS A 1 80 ? -4.519 5.791 -6.779 1.00 94.56 80 LYS A N 1
ATOM 680 C CA . LYS A 1 80 ? -4.472 4.575 -5.956 1.00 94.56 80 LYS A CA 1
ATOM 681 C C . LYS A 1 80 ? -4.526 4.875 -4.467 1.00 94.56 80 LYS A C 1
ATOM 683 O O . LYS A 1 80 ? -5.242 4.182 -3.749 1.00 94.56 80 LYS A O 1
ATOM 688 N N . LEU A 1 81 ? -3.815 5.905 -4.012 1.00 93.81 81 LEU A N 1
ATOM 689 C CA . LEU A 1 81 ? -3.876 6.353 -2.623 1.00 93.81 81 LEU A CA 1
ATOM 690 C C . LEU A 1 81 ? -5.280 6.825 -2.257 1.00 93.81 81 LEU A C 1
ATOM 692 O O . LEU A 1 81 ? -5.825 6.363 -1.261 1.00 93.81 81 LEU A O 1
ATOM 696 N N . SER A 1 82 ? -5.900 7.648 -3.104 1.00 90.50 82 SER A N 1
ATOM 697 C CA . SER A 1 82 ? -7.271 8.120 -2.886 1.00 90.50 82 SER A CA 1
ATOM 698 C C . SER A 1 82 ? -8.264 6.957 -2.777 1.00 90.50 82 SER A C 1
ATOM 700 O O . SER A 1 82 ? -9.070 6.917 -1.852 1.00 90.50 82 SER A O 1
ATOM 702 N N . ASN A 1 83 ? -8.161 5.962 -3.662 1.00 91.06 83 ASN A N 1
ATOM 703 C CA . ASN A 1 83 ? -9.023 4.776 -3.643 1.00 91.06 83 ASN A CA 1
ATOM 704 C C . ASN A 1 83 ? -8.800 3.875 -2.416 1.00 91.06 83 ASN A C 1
ATOM 706 O O . ASN A 1 83 ? -9.713 3.160 -2.014 1.00 91.06 83 ASN A O 1
ATOM 710 N N . LEU A 1 84 ? -7.598 3.872 -1.833 1.00 90.00 84 LEU A N 1
ATOM 711 C CA . LEU A 1 84 ? -7.306 3.119 -0.608 1.00 90.00 84 LEU A CA 1
ATOM 712 C C . LEU A 1 84 ? -7.876 3.791 0.643 1.00 90.00 84 LEU A C 1
ATOM 714 O O . LEU A 1 84 ? -8.111 3.109 1.639 1.00 90.00 84 LEU A O 1
ATOM 718 N N . THR A 1 85 ? -8.062 5.112 0.606 1.00 79.75 85 THR A N 1
ATOM 719 C CA . THR A 1 85 ? -8.369 5.914 1.796 1.00 79.75 85 THR A CA 1
ATOM 720 C C . THR A 1 85 ? -9.748 6.562 1.785 1.00 79.75 85 THR A C 1
ATOM 722 O O . THR A 1 85 ? -10.144 7.116 2.807 1.00 79.75 85 THR A O 1
ATOM 725 N N . ASN A 1 86 ? -10.473 6.504 0.669 1.00 65.56 86 ASN A N 1
ATOM 726 C CA . ASN A 1 86 ? -11.862 6.940 0.578 1.00 65.56 86 ASN A CA 1
ATOM 727 C C . ASN A 1 86 ? -12.792 5.759 0.897 1.00 65.56 86 ASN A C 1
ATOM 729 O O . ASN A 1 86 ? -12.936 4.840 0.089 1.00 65.56 86 ASN A O 1
ATOM 733 N N . LEU A 1 87 ? -13.404 5.808 2.081 1.00 45.12 87 LEU A N 1
ATOM 734 C CA . LEU A 1 87 ? -14.638 5.103 2.435 1.00 45.12 87 LEU A CA 1
ATOM 735 C C . LEU A 1 87 ? -15.761 6.134 2.539 1.00 45.12 87 LEU A C 1
ATOM 737 O O . LEU A 1 87 ? -15.507 7.189 3.162 1.00 45.12 87 LEU A O 1
#